Protein AF-A0AAW6UJ45-F1 (afdb_monomer_lite)

Structure (mmCIF, N/CA/C/O backbone):
data_AF-A0AAW6UJ45-F1
#
_entry.id   AF-A0AAW6UJ45-F1
#
loop_
_atom_site.group_PDB
_atom_site.id
_atom_site.type_symbol
_atom_site.label_atom_id
_atom_site.label_alt_id
_atom_site.label_comp_id
_atom_site.label_asym_id
_atom_site.label_entity_id
_atom_site.label_seq_id
_atom_site.pdbx_PDB_ins_code
_atom_site.Cartn_x
_atom_site.Cartn_y
_atom_site.Cartn_z
_atom_site.occupancy
_atom_site.B_iso_or_equiv
_atom_site.auth_seq_id
_atom_site.auth_comp_id
_atom_site.auth_asym_id
_atom_site.auth_atom_id
_atom_site.pdbx_PDB_model_num
ATOM 1 N N . MET A 1 1 ? 4.163 -11.361 31.434 1.00 26.44 1 MET A N 1
ATOM 2 C CA . MET A 1 1 ? 5.492 -11.909 31.073 1.00 26.44 1 MET A CA 1
ATOM 3 C C . MET A 1 1 ? 5.690 -11.711 29.578 1.00 26.44 1 MET A C 1
ATOM 5 O O . MET A 1 1 ? 5.074 -12.427 28.804 1.00 26.44 1 MET A O 1
ATOM 9 N N . SER A 1 2 ? 6.466 -10.699 29.181 1.00 32.19 2 SER A N 1
ATOM 10 C CA . SER A 1 2 ? 6.742 -10.382 27.772 1.00 32.19 2 SER A CA 1
ATOM 11 C C . SER A 1 2 ? 7.989 -11.143 27.314 1.00 32.19 2 SER A C 1
ATOM 13 O O . SER A 1 2 ? 9.055 -11.008 27.913 1.00 32.19 2 SER A O 1
ATOM 15 N N . LYS A 1 3 ? 7.842 -11.992 26.297 1.00 44.84 3 LYS A N 1
ATOM 16 C CA . LYS A 1 3 ? 8.938 -12.664 25.591 1.00 44.84 3 LYS A CA 1
ATOM 17 C C . LYS A 1 3 ? 8.747 -12.401 24.096 1.00 44.84 3 LYS A C 1
ATOM 19 O O . LYS A 1 3 ? 7.662 -12.670 23.595 1.00 44.84 3 LYS A O 1
ATOM 24 N N . PHE A 1 4 ? 9.839 -11.984 23.437 1.00 41.03 4 PHE A N 1
ATOM 25 C CA . PHE A 1 4 ? 10.014 -11.655 22.004 1.00 41.03 4 PHE A CA 1
ATOM 26 C C . PHE A 1 4 ? 9.473 -10.270 21.585 1.00 41.03 4 PHE A C 1
ATOM 28 O O . PHE A 1 4 ? 8.368 -9.920 21.958 1.00 41.03 4 PHE A O 1
ATOM 35 N N . ARG A 1 5 ? 10.178 -9.410 20.830 1.00 37.47 5 ARG A N 1
ATOM 36 C CA . ARG A 1 5 ? 11.249 -9.570 19.820 1.00 37.47 5 ARG A CA 1
ATOM 37 C C . ARG A 1 5 ? 12.143 -8.311 19.794 1.00 37.47 5 ARG A C 1
ATOM 39 O O . ARG A 1 5 ? 11.681 -7.226 20.119 1.00 37.47 5 ARG A O 1
ATOM 46 N N . GLY A 1 6 ? 13.420 -8.486 19.450 1.00 33.59 6 GLY A N 1
ATOM 47 C CA . GLY A 1 6 ? 14.470 -7.470 19.580 1.00 33.59 6 GLY A CA 1
ATOM 48 C C . GLY A 1 6 ? 14.334 -6.243 18.679 1.00 33.59 6 GLY A C 1
ATOM 49 O O . GLY A 1 6 ? 13.694 -6.329 17.641 1.00 33.59 6 GLY A O 1
ATOM 50 N N . ASN A 1 7 ? 14.979 -5.145 19.104 1.00 37.16 7 ASN A N 1
ATOM 51 C CA . ASN A 1 7 ? 15.336 -3.931 18.351 1.00 37.16 7 ASN A CA 1
ATOM 52 C C . ASN A 1 7 ? 14.477 -3.637 17.111 1.00 37.16 7 ASN A C 1
ATOM 54 O O . ASN A 1 7 ? 14.990 -3.438 16.009 1.00 37.16 7 ASN A O 1
ATOM 58 N N . ILE A 1 8 ? 13.162 -3.590 17.302 1.00 44.81 8 ILE A N 1
ATOM 59 C CA . ILE A 1 8 ? 12.249 -3.043 16.312 1.00 44.81 8 ILE A CA 1
ATOM 60 C C . ILE A 1 8 ? 12.507 -1.537 16.339 1.00 44.81 8 ILE A C 1
ATOM 62 O O . ILE A 1 8 ? 12.452 -0.914 17.400 1.00 44.81 8 ILE A O 1
ATOM 66 N N . THR A 1 9 ? 12.893 -0.958 15.202 1.00 50.97 9 THR A N 1
ATOM 67 C CA . THR A 1 9 ? 12.988 0.500 15.095 1.00 50.97 9 THR A CA 1
ATOM 68 C C . THR A 1 9 ? 11.615 1.066 15.472 1.00 50.97 9 THR A C 1
ATOM 70 O O . THR A 1 9 ? 10.628 0.600 14.894 1.00 50.97 9 THR A O 1
ATOM 73 N N . PRO A 1 10 ? 11.516 2.009 16.429 1.00 53.66 10 PRO A N 1
ATOM 74 C CA . PRO A 1 10 ? 10.230 2.566 16.839 1.00 53.66 10 PRO A CA 1
ATOM 75 C C . PRO A 1 10 ? 9.401 2.947 15.608 1.00 53.66 10 PRO A C 1
ATOM 77 O O . PRO A 1 10 ? 9.932 3.547 14.669 1.00 53.66 10 PRO A O 1
ATOM 80 N N . GLY A 1 11 ? 8.140 2.511 15.565 1.00 60.88 11 GLY A N 1
ATOM 81 C CA . GLY A 1 11 ? 7.232 2.788 14.450 1.00 60.88 11 GLY A CA 1
ATOM 82 C C . GLY A 1 11 ? 7.103 1.705 13.367 1.00 60.88 11 GLY A C 1
ATOM 83 O O . GLY A 1 11 ? 6.125 1.752 12.617 1.00 60.88 11 GLY A O 1
ATOM 84 N N . THR A 1 12 ? 7.988 0.700 13.260 1.00 70.62 12 THR A N 1
ATOM 85 C CA . THR A 1 12 ? 7.799 -0.371 12.247 1.00 70.62 12 THR A CA 1
ATOM 86 C C . THR A 1 12 ? 6.731 -1.393 12.651 1.00 70.62 12 THR A C 1
ATOM 88 O O . THR A 1 12 ? 6.059 -1.954 11.782 1.00 70.62 12 THR A O 1
ATOM 91 N N . GLU A 1 13 ? 6.470 -1.548 13.950 1.00 79.88 13 GLU A N 1
ATOM 92 C CA . GLU A 1 13 ? 5.406 -2.396 14.517 1.00 79.88 13 GLU A CA 1
ATOM 93 C C . GLU A 1 13 ? 3.992 -2.050 14.007 1.00 79.88 13 GLU A C 1
ATOM 95 O O . GLU A 1 13 ? 3.158 -2.938 13.819 1.00 79.88 13 GLU A O 1
ATOM 100 N N . TYR A 1 14 ? 3.743 -0.781 13.675 1.00 87.12 14 TYR A N 1
ATOM 101 C CA . TYR A 1 14 ? 2.485 -0.307 13.090 1.00 87.12 14 TYR A CA 1
ATOM 102 C C . TYR A 1 14 ? 2.290 -0.841 11.669 1.00 87.12 14 TYR A C 1
ATOM 104 O O . TYR A 1 14 ? 1.220 -1.326 11.308 1.00 87.12 14 TYR A O 1
ATOM 112 N N . SER A 1 15 ? 3.344 -0.793 10.851 1.00 82.44 15 SER A N 1
ATOM 113 C CA . SER A 1 15 ? 3.296 -1.339 9.492 1.00 82.44 15 SER A CA 1
ATOM 114 C C . SER A 1 15 ? 3.249 -2.867 9.470 1.00 82.44 15 SER A C 1
ATOM 116 O O . SER A 1 15 ? 2.586 -3.441 8.608 1.00 82.44 15 SER A O 1
ATOM 118 N N . GLU A 1 16 ? 3.919 -3.526 10.418 1.00 84.25 16 GLU A N 1
ATOM 119 C CA . GLU A 1 16 ? 3.959 -4.987 10.511 1.00 84.25 16 GLU A CA 1
ATOM 120 C C . GLU A 1 16 ? 2.676 -5.601 11.071 1.00 84.25 16 GLU A C 1
ATOM 122 O O . GLU A 1 16 ? 2.309 -6.708 10.681 1.00 84.25 16 GLU A O 1
ATOM 127 N N . SER A 1 17 ? 2.009 -4.934 12.014 1.00 86.38 17 SER A N 1
ATOM 128 C CA . SER A 1 17 ? 0.696 -5.369 12.508 1.00 86.38 17 SER A CA 1
ATOM 129 C C . SER A 1 17 ? -0.349 -5.257 11.402 1.00 86.38 17 SER A C 1
ATOM 131 O O . SER A 1 17 ? -1.060 -6.223 11.131 1.00 86.38 17 SER A O 1
ATOM 133 N N . LEU A 1 18 ? -0.370 -4.128 10.686 1.00 89.12 18 LEU A N 1
ATOM 134 C CA . LEU A 1 18 ? -1.266 -3.927 9.552 1.00 89.12 18 LEU A CA 1
ATOM 135 C C . LEU A 1 18 ? -1.004 -4.933 8.422 1.00 89.12 18 LEU A C 1
ATOM 137 O O . LEU A 1 18 ? -1.948 -5.518 7.900 1.00 89.12 18 LEU A O 1
ATOM 141 N N . SER A 1 19 ? 0.257 -5.175 8.051 1.00 87.00 19 SER A N 1
ATOM 142 C CA . SER A 1 19 ? 0.580 -6.140 6.991 1.00 87.00 19 SER A CA 1
ATOM 143 C C . SER A 1 19 ? 0.163 -7.567 7.352 1.00 87.00 19 SER A C 1
ATOM 145 O O . SER A 1 19 ? -0.409 -8.263 6.514 1.00 87.00 19 SER A O 1
ATOM 147 N N . ARG A 1 20 ? 0.390 -7.988 8.604 1.00 87.69 20 ARG A N 1
ATOM 148 C CA . ARG A 1 20 ? -0.040 -9.299 9.110 1.00 87.69 20 ARG A CA 1
ATOM 149 C C . ARG A 1 20 ? -1.556 -9.444 9.111 1.00 87.69 20 ARG A C 1
ATOM 151 O O . ARG A 1 20 ? -2.058 -10.473 8.671 1.00 87.69 20 ARG A O 1
ATOM 158 N N . PHE A 1 21 ? -2.270 -8.421 9.567 1.00 90.69 21 PHE A N 1
ATOM 159 C CA . PHE A 1 21 ? -3.729 -8.406 9.560 1.00 90.69 21 PHE A CA 1
ATOM 160 C C . PHE A 1 21 ? -4.291 -8.537 8.141 1.00 90.69 21 PHE A C 1
ATOM 162 O O . PHE A 1 21 ? -5.141 -9.384 7.892 1.00 90.69 21 PHE A O 1
ATOM 169 N N . LEU A 1 22 ? -3.766 -7.769 7.185 1.00 88.50 22 LEU A N 1
ATOM 170 C CA . LEU A 1 22 ? -4.207 -7.828 5.789 1.00 88.50 22 LEU A CA 1
ATOM 171 C C . LEU A 1 22 ? -3.969 -9.201 5.151 1.00 88.50 22 LEU A C 1
ATOM 173 O O . LEU A 1 22 ? -4.822 -9.689 4.416 1.00 88.50 22 LEU A O 1
ATOM 177 N N . ASP A 1 23 ? -2.835 -9.841 5.443 1.00 86.62 23 ASP A N 1
ATOM 178 C CA . ASP A 1 23 ? -2.554 -11.201 4.969 1.00 86.62 23 ASP A CA 1
ATOM 179 C C . ASP A 1 23 ? -3.549 -12.222 5.554 1.00 86.62 23 ASP A C 1
ATOM 181 O O . ASP A 1 23 ? -4.017 -13.117 4.849 1.00 86.62 23 ASP A O 1
ATOM 185 N N . GLN A 1 24 ? -3.940 -12.066 6.823 1.00 87.62 24 GLN A N 1
ATOM 186 C CA . GLN A 1 24 ? -4.959 -12.915 7.448 1.00 87.62 24 GLN A CA 1
ATOM 187 C C . GLN A 1 24 ? -6.365 -12.660 6.895 1.00 87.62 24 GLN A C 1
ATOM 189 O O . GLN A 1 24 ? -7.083 -13.619 6.608 1.00 87.62 24 GLN A O 1
ATOM 194 N N . GLU A 1 25 ? -6.754 -11.401 6.694 1.00 87.50 25 GLU A N 1
ATOM 195 C CA . GLU A 1 25 ? -8.046 -11.041 6.099 1.00 87.50 25 GLU A CA 1
ATOM 196 C C . GLU A 1 25 ? -8.162 -11.554 4.658 1.00 87.50 25 GLU A C 1
ATOM 198 O O . GLU A 1 25 ? -9.221 -12.030 4.251 1.00 87.50 25 GLU A O 1
ATOM 203 N N . ALA A 1 26 ? -7.070 -11.514 3.886 1.00 84.88 26 ALA A N 1
ATOM 204 C CA . ALA A 1 26 ? -7.049 -12.062 2.533 1.00 84.88 26 ALA A CA 1
ATOM 205 C C . ALA A 1 26 ? -7.191 -13.592 2.544 1.00 84.88 26 ALA A C 1
ATOM 207 O O . ALA A 1 26 ? -7.968 -14.148 1.771 1.00 84.88 26 ALA A O 1
ATOM 208 N N . LYS A 1 27 ? -6.483 -14.284 3.448 1.00 85.19 27 LYS A N 1
ATOM 209 C CA . LYS A 1 27 ? -6.556 -15.751 3.591 1.00 85.19 27 LYS A CA 1
ATOM 210 C C . LYS A 1 27 ? -7.917 -16.246 4.074 1.00 85.19 27 LYS A C 1
ATOM 212 O O . LYS A 1 27 ? -8.338 -17.329 3.683 1.00 85.19 27 LYS A O 1
ATOM 217 N N . SER A 1 28 ? -8.584 -15.471 4.923 1.00 85.75 28 SER A N 1
ATOM 218 C CA . SER A 1 28 ? -9.927 -15.775 5.433 1.00 85.75 28 SER A CA 1
ATOM 219 C C . SER A 1 28 ? -11.049 -15.366 4.474 1.00 85.75 28 SER A C 1
ATOM 221 O O . SER A 1 28 ? -12.199 -15.729 4.702 1.00 85.75 28 SER A O 1
ATOM 223 N N . GLY A 1 29 ? -10.730 -14.658 3.384 1.00 82.12 29 GLY A N 1
ATOM 224 C CA . GLY A 1 29 ? -11.705 -14.213 2.387 1.00 82.12 29 GLY A CA 1
ATOM 225 C C . GLY A 1 29 ? -12.533 -13.000 2.817 1.00 82.12 29 GLY A C 1
ATOM 226 O O . GLY A 1 29 ? -13.520 -12.678 2.159 1.00 82.12 29 GLY A O 1
ATOM 227 N N . HIS A 1 30 ? -12.148 -12.312 3.896 1.00 82.69 30 HIS A N 1
ATOM 228 C CA . HIS A 1 30 ? -12.820 -11.092 4.355 1.00 82.69 30 HIS A CA 1
ATOM 229 C C . HIS A 1 30 ? -12.524 -9.879 3.462 1.00 82.69 30 HIS A C 1
ATOM 231 O O . HIS A 1 30 ? -13.326 -8.947 3.405 1.00 82.69 30 HIS A O 1
ATOM 237 N N . ILE A 1 31 ? -11.398 -9.899 2.741 1.00 83.38 31 ILE A N 1
ATOM 238 C CA . ILE A 1 31 ? -11.052 -8.897 1.727 1.00 83.38 31 ILE A CA 1
ATOM 239 C C . ILE A 1 31 ? -10.788 -9.568 0.379 1.00 83.38 31 ILE A C 1
ATOM 241 O O . ILE A 1 31 ? -10.198 -10.646 0.312 1.00 83.38 31 ILE A O 1
ATOM 245 N N . SER A 1 32 ? -11.189 -8.908 -0.710 1.00 76.12 32 SER A N 1
ATOM 246 C CA . SER A 1 32 ? -10.833 -9.357 -2.059 1.00 76.12 32 SER A CA 1
ATOM 247 C C . SER A 1 32 ? -9.392 -8.947 -2.388 1.00 76.12 32 SER A C 1
ATOM 249 O O . SER A 1 32 ? -9.083 -7.750 -2.388 1.00 76.12 32 SER A O 1
ATOM 251 N N . PRO A 1 33 ? -8.499 -9.897 -2.721 1.00 70.31 33 PRO A N 1
ATOM 252 C CA . PRO A 1 33 ? -7.124 -9.581 -3.081 1.00 70.31 33 PRO A CA 1
ATOM 253 C C . PRO A 1 33 ? -6.984 -9.133 -4.544 1.00 70.31 33 PRO A C 1
ATOM 255 O O . PRO A 1 33 ? -5.884 -8.776 -4.965 1.00 70.31 33 PRO A O 1
ATOM 258 N N . GLU A 1 34 ? -8.055 -9.137 -5.347 1.00 73.94 34 GLU A N 1
ATOM 259 C CA . GLU A 1 34 ? -7.991 -8.855 -6.789 1.00 73.94 34 GLU A CA 1
ATOM 260 C C . GLU A 1 34 ? -7.386 -7.479 -7.094 1.00 73.94 34 GLU A C 1
ATOM 262 O O . GLU A 1 34 ? -6.502 -7.358 -7.949 1.00 73.94 34 GLU A O 1
ATOM 267 N N . GLY A 1 35 ? -7.793 -6.445 -6.351 1.00 69.38 35 GLY A N 1
ATOM 268 C CA . GLY A 1 35 ? -7.235 -5.099 -6.480 1.00 69.38 35 GLY A CA 1
ATOM 269 C C . GLY A 1 35 ? -5.741 -5.055 -6.140 1.00 69.38 35 GLY A C 1
ATOM 270 O O . GLY A 1 35 ? -4.934 -4.520 -6.908 1.00 69.38 35 GLY A O 1
ATOM 271 N N . MET A 1 36 ? -5.350 -5.696 -5.034 1.00 70.19 36 MET A N 1
ATOM 272 C CA . MET A 1 36 ? -3.956 -5.792 -4.580 1.00 70.19 36 MET A CA 1
ATOM 273 C C . MET A 1 36 ? -3.073 -6.535 -5.592 1.00 70.19 36 MET A C 1
ATOM 275 O O . MET A 1 36 ? -1.968 -6.083 -5.923 1.00 70.19 36 MET A O 1
ATOM 279 N N . HIS A 1 37 ? -3.567 -7.655 -6.124 1.00 73.31 37 HIS A N 1
ATOM 280 C CA . HIS A 1 37 ? -2.889 -8.434 -7.153 1.00 73.31 37 HIS A CA 1
ATOM 281 C C . HIS A 1 37 ? -2.757 -7.650 -8.449 1.00 73.31 37 HIS A C 1
ATOM 283 O O . HIS A 1 37 ? -1.684 -7.657 -9.045 1.00 73.31 37 HIS A O 1
ATOM 289 N N . ARG A 1 38 ? -3.788 -6.908 -8.861 1.00 74.94 38 ARG A N 1
ATOM 290 C CA . ARG A 1 38 ? -3.745 -6.091 -10.077 1.00 74.94 38 ARG A CA 1
ATOM 291 C C . ARG A 1 38 ? -2.698 -4.982 -9.987 1.00 74.94 38 ARG A C 1
ATOM 293 O O . ARG A 1 38 ? -1.963 -4.768 -10.951 1.00 74.94 38 ARG A O 1
ATOM 300 N N . VAL A 1 39 ? -2.596 -4.296 -8.847 1.00 72.38 39 VAL A N 1
ATOM 301 C CA . VAL A 1 39 ? -1.559 -3.272 -8.610 1.00 72.38 39 VAL A CA 1
ATOM 302 C C . VAL A 1 39 ? -0.164 -3.900 -8.642 1.00 72.38 39 VAL A C 1
ATOM 304 O O . VAL A 1 39 ? 0.728 -3.405 -9.336 1.00 72.38 39 VAL A O 1
ATOM 307 N N . THR A 1 40 ? 0.009 -5.031 -7.958 1.00 75.25 40 THR A N 1
ATOM 308 C CA . THR A 1 40 ? 1.288 -5.753 -7.902 1.00 75.25 40 THR A CA 1
ATOM 309 C C . THR A 1 40 ? 1.698 -6.283 -9.279 1.00 75.25 40 THR A C 1
ATOM 311 O O . THR A 1 40 ? 2.840 -6.110 -9.693 1.00 75.25 40 THR A O 1
ATOM 314 N N . MET A 1 41 ? 0.759 -6.848 -10.039 1.00 80.38 41 MET A N 1
ATOM 315 C CA . MET A 1 41 ? 0.985 -7.360 -11.389 1.00 80.38 41 MET A CA 1
ATOM 316 C C . MET A 1 41 ? 1.368 -6.241 -12.359 1.00 80.38 41 MET A C 1
ATOM 318 O O . MET A 1 41 ? 2.343 -6.394 -13.090 1.00 80.38 41 MET A O 1
ATOM 322 N N . LYS A 1 42 ? 0.666 -5.097 -12.343 1.00 79.81 42 LYS A N 1
ATOM 323 C CA . LYS A 1 42 ? 1.013 -3.932 -13.181 1.00 79.81 42 LYS A CA 1
ATOM 324 C C . LYS A 1 42 ? 2.430 -3.439 -12.900 1.00 79.81 42 LYS A C 1
ATOM 326 O O . LYS A 1 42 ? 3.188 -3.183 -13.834 1.00 79.81 42 LYS A O 1
ATOM 331 N N . ARG A 1 43 ? 2.797 -3.336 -11.619 1.00 79.69 43 ARG A N 1
ATOM 332 C CA . ARG A 1 43 ? 4.144 -2.936 -11.203 1.00 79.69 43 ARG A CA 1
ATOM 333 C C . ARG A 1 43 ? 5.195 -3.948 -11.652 1.00 79.69 43 ARG A C 1
ATOM 335 O O . ARG A 1 43 ? 6.207 -3.541 -12.212 1.00 79.69 43 ARG A O 1
ATOM 342 N N . ASN A 1 44 ? 4.952 -5.239 -11.436 1.00 84.00 44 ASN A N 1
ATOM 343 C CA . ASN A 1 44 ? 5.880 -6.297 -11.834 1.00 84.00 44 ASN A CA 1
ATOM 344 C C . ASN A 1 44 ? 6.072 -6.316 -13.350 1.00 84.00 44 ASN A C 1
ATOM 346 O O . ASN A 1 44 ? 7.205 -6.346 -13.808 1.00 84.00 44 ASN A O 1
ATOM 350 N N . LEU A 1 45 ? 4.991 -6.194 -14.123 1.00 85.12 45 LEU A N 1
ATOM 351 C CA . LEU A 1 45 ? 5.058 -6.128 -15.580 1.00 85.12 45 LEU A CA 1
ATOM 352 C C . LEU A 1 45 ? 5.893 -4.931 -16.054 1.00 85.12 45 LEU A C 1
ATOM 354 O O . LEU A 1 45 ? 6.780 -5.099 -16.886 1.00 85.12 45 LEU A O 1
ATOM 358 N N . ALA A 1 46 ? 5.656 -3.739 -15.496 1.00 82.81 46 ALA A N 1
ATOM 359 C CA . ALA A 1 46 ? 6.430 -2.544 -15.830 1.00 82.81 46 ALA A CA 1
ATOM 360 C C . ALA A 1 46 ? 7.910 -2.671 -15.411 1.00 82.81 46 ALA A C 1
ATOM 362 O O . ALA A 1 46 ? 8.799 -2.252 -16.150 1.00 82.81 46 ALA A O 1
ATOM 363 N N . GLY A 1 47 ? 8.182 -3.300 -14.262 1.00 84.56 47 GLY A N 1
ATOM 364 C CA . GLY A 1 47 ? 9.530 -3.609 -13.776 1.00 84.56 47 GLY A CA 1
ATOM 365 C C . GLY A 1 47 ? 10.288 -4.568 -14.686 1.00 84.56 47 GLY A C 1
ATOM 366 O O . GLY A 1 47 ? 11.405 -4.275 -15.109 1.00 84.56 47 GLY A O 1
ATOM 367 N N . THR A 1 48 ? 9.667 -5.691 -15.037 1.00 87.12 48 THR A N 1
ATOM 368 C CA . THR A 1 48 ? 10.249 -6.688 -15.938 1.00 87.12 48 THR A CA 1
ATOM 369 C C . THR A 1 48 ? 10.458 -6.115 -17.339 1.00 87.12 48 THR A C 1
ATOM 371 O O . THR A 1 48 ? 11.519 -6.324 -17.924 1.00 87.12 48 THR A O 1
ATOM 374 N N . ALA A 1 49 ? 9.504 -5.335 -17.857 1.00 86.81 49 ALA A N 1
ATOM 375 C CA . ALA A 1 49 ? 9.645 -4.663 -19.146 1.00 86.81 49 ALA A CA 1
ATOM 376 C C . ALA A 1 49 ? 10.828 -3.684 -19.152 1.00 86.81 49 ALA A C 1
ATOM 378 O O . ALA A 1 49 ? 11.634 -3.728 -20.082 1.00 86.81 49 ALA A O 1
ATOM 379 N N . ALA A 1 50 ? 10.983 -2.868 -18.100 1.00 87.81 50 ALA A N 1
ATOM 380 C CA . ALA A 1 50 ? 12.114 -1.950 -17.951 1.00 87.81 50 ALA A CA 1
ATOM 381 C C . ALA A 1 50 ? 13.460 -2.692 -17.909 1.00 87.81 50 ALA A C 1
ATOM 383 O O . ALA A 1 50 ? 14.420 -2.258 -18.541 1.00 87.81 50 ALA A O 1
ATOM 384 N N . LEU A 1 51 ? 13.531 -3.829 -17.206 1.00 89.38 51 LEU A N 1
ATOM 385 C CA . LEU A 1 51 ? 14.743 -4.652 -17.137 1.00 89.38 51 LEU A CA 1
ATOM 386 C C . LEU A 1 51 ? 15.117 -5.236 -18.501 1.00 89.38 51 LEU A C 1
ATOM 388 O O . LEU A 1 51 ? 16.254 -5.079 -18.939 1.00 89.38 51 LEU A O 1
ATOM 392 N N . ILE A 1 52 ? 14.164 -5.872 -19.191 1.00 89.94 52 ILE A N 1
ATOM 393 C CA . ILE A 1 52 ? 14.408 -6.495 -20.500 1.00 89.94 52 ILE A CA 1
ATOM 394 C C . ILE A 1 52 ? 14.827 -5.435 -21.523 1.00 89.94 52 ILE A C 1
ATOM 396 O O . ILE A 1 52 ? 15.839 -5.592 -22.203 1.00 89.94 52 ILE A O 1
ATOM 400 N N . THR A 1 53 ? 14.089 -4.326 -21.610 1.00 89.31 53 THR A N 1
ATOM 401 C CA . THR A 1 53 ? 14.425 -3.239 -22.545 1.00 89.31 53 THR A CA 1
ATOM 402 C C . THR A 1 53 ? 15.734 -2.544 -22.182 1.00 89.31 53 THR A C 1
ATOM 404 O O . THR A 1 53 ? 16.488 -2.185 -23.081 1.00 89.31 53 THR A O 1
ATOM 407 N N . GLY A 1 54 ? 16.072 -2.442 -20.894 1.00 89.81 54 GLY A N 1
ATOM 408 C CA . GLY A 1 54 ? 17.376 -1.966 -20.436 1.00 89.81 54 GLY A CA 1
ATOM 409 C C . GLY A 1 54 ? 18.528 -2.860 -20.902 1.00 89.81 54 GLY A C 1
ATOM 410 O O . GLY A 1 54 ? 19.536 -2.351 -21.387 1.00 89.81 54 GLY A O 1
ATOM 411 N N . MET A 1 55 ? 18.371 -4.186 -20.842 1.00 92.19 55 MET A N 1
ATOM 412 C CA . MET A 1 55 ? 19.379 -5.120 -21.365 1.00 92.19 55 MET A CA 1
ATOM 413 C C . MET A 1 55 ? 19.561 -4.975 -22.882 1.00 92.19 55 MET A C 1
ATOM 415 O O . MET A 1 55 ? 20.693 -4.930 -23.364 1.00 92.19 55 MET A O 1
ATOM 419 N N . VAL A 1 56 ? 18.461 -4.834 -23.631 1.00 91.31 56 VAL A N 1
ATOM 420 C CA . VAL A 1 56 ? 18.503 -4.583 -25.083 1.00 91.31 56 VAL A CA 1
ATOM 421 C C . VAL A 1 56 ? 19.194 -3.253 -25.389 1.00 91.31 56 VAL A C 1
ATOM 423 O O . VAL A 1 56 ? 20.024 -3.191 -26.292 1.00 91.31 56 VAL A O 1
ATOM 426 N N . MET A 1 57 ? 18.914 -2.206 -24.608 1.00 92.62 57 MET A N 1
ATOM 427 C CA . MET A 1 57 ? 19.556 -0.897 -24.741 1.00 92.62 57 MET A CA 1
ATOM 428 C C . MET A 1 57 ? 21.075 -0.998 -24.548 1.00 92.62 57 MET A C 1
ATOM 430 O O . MET A 1 57 ? 21.830 -0.498 -25.377 1.00 92.62 57 MET A O 1
ATOM 434 N N . VAL A 1 58 ? 21.537 -1.688 -23.499 1.00 91.12 58 VAL A N 1
ATOM 435 C CA . VAL A 1 58 ? 22.974 -1.888 -23.237 1.00 91.12 58 VAL A CA 1
ATOM 436 C C . VAL A 1 58 ? 23.637 -2.685 -24.364 1.00 91.12 58 VAL A C 1
ATOM 438 O O . VAL A 1 58 ? 24.706 -2.302 -24.836 1.00 91.12 58 VAL A O 1
ATOM 441 N N . SER A 1 59 ? 22.994 -3.753 -24.846 1.00 90.31 59 SER A N 1
ATOM 442 C CA . SER A 1 59 ? 23.508 -4.571 -25.954 1.00 90.31 59 SER A CA 1
ATOM 443 C C . SER A 1 59 ? 23.592 -3.793 -27.276 1.00 90.31 59 SER A C 1
ATOM 445 O O . SER A 1 59 ? 24.607 -3.863 -27.976 1.00 90.31 59 SER A O 1
ATOM 447 N N . ALA A 1 60 ? 22.569 -2.995 -27.596 1.00 89.69 60 ALA A N 1
ATOM 448 C CA . ALA A 1 60 ? 22.557 -2.131 -28.774 1.00 89.69 60 ALA A CA 1
ATOM 449 C C . ALA A 1 60 ? 23.618 -1.024 -28.679 1.00 89.69 60 ALA A C 1
ATOM 451 O O . ALA A 1 60 ? 24.309 -0.750 -29.659 1.00 89.69 60 ALA A O 1
ATOM 452 N N . GLY A 1 61 ? 23.804 -0.439 -27.491 1.00 88.31 61 GLY A N 1
ATOM 453 C CA . GLY A 1 61 ? 24.852 0.548 -27.227 1.00 88.31 61 GLY A CA 1
ATOM 454 C C . GLY A 1 61 ? 26.251 -0.038 -27.399 1.00 88.31 61 GLY A C 1
ATOM 455 O O . GLY A 1 61 ? 27.082 0.548 -28.088 1.00 88.31 61 GLY A O 1
ATOM 456 N N . ALA A 1 62 ? 26.494 -1.234 -26.855 1.00 90.75 62 ALA A N 1
ATOM 457 C CA . ALA A 1 62 ? 27.749 -1.955 -27.052 1.00 90.75 62 ALA A CA 1
ATOM 458 C C . ALA A 1 62 ? 28.010 -2.250 -28.537 1.00 90.75 62 ALA A C 1
ATOM 460 O O . ALA A 1 62 ? 29.111 -2.007 -29.022 1.00 90.75 62 ALA A O 1
ATOM 461 N N . SER A 1 63 ? 26.991 -2.705 -29.271 1.00 88.94 63 SER A N 1
ATOM 462 C CA . SER A 1 63 ? 27.094 -2.998 -30.708 1.00 88.94 63 SER A CA 1
ATOM 463 C C . SER A 1 63 ? 27.368 -1.744 -31.545 1.00 88.94 63 SER A C 1
ATOM 465 O O . SER A 1 63 ? 28.152 -1.787 -32.489 1.00 88.94 63 SER A O 1
ATOM 467 N N . PHE A 1 64 ? 26.763 -0.607 -31.187 1.00 89.62 64 PHE A N 1
ATOM 468 C CA . PHE A 1 64 ? 27.035 0.674 -31.837 1.00 89.62 64 PHE A CA 1
ATOM 469 C C . PHE A 1 64 ? 28.472 1.152 -31.584 1.00 89.62 64 PHE A C 1
ATOM 471 O O . PHE A 1 64 ? 29.129 1.606 -32.515 1.00 89.62 64 PHE A O 1
ATOM 478 N N . MET A 1 65 ? 28.982 1.015 -30.354 1.00 90.56 65 MET A N 1
ATOM 479 C CA . MET A 1 65 ? 30.359 1.405 -30.019 1.00 90.56 65 MET A CA 1
ATOM 480 C C . MET A 1 65 ? 31.417 0.545 -30.725 1.00 90.56 65 MET A C 1
ATOM 482 O O . MET A 1 65 ? 32.501 1.045 -31.009 1.00 90.56 65 MET A O 1
ATOM 486 N N . THR A 1 66 ? 31.129 -0.734 -30.993 1.00 88.69 66 THR A N 1
ATOM 487 C CA . THR A 1 66 ? 32.102 -1.669 -31.584 1.00 88.69 66 THR A CA 1
ATOM 488 C C . THR A 1 66 ? 32.063 -1.713 -33.107 1.00 88.69 66 THR A C 1
ATOM 490 O O . THR A 1 66 ? 33.117 -1.734 -33.735 1.00 88.69 66 THR A O 1
ATOM 493 N N . ALA A 1 67 ? 30.872 -1.740 -33.708 1.00 84.75 67 ALA A N 1
ATOM 494 C CA . ALA A 1 67 ? 30.699 -1.943 -35.148 1.00 84.75 67 ALA A CA 1
ATOM 495 C C . ALA A 1 67 ? 30.142 -0.710 -35.880 1.00 84.75 67 ALA A C 1
ATOM 497 O O . ALA A 1 67 ? 30.163 -0.665 -37.111 1.00 84.75 67 ALA A O 1
ATOM 498 N N . GLY A 1 68 ? 29.647 0.293 -35.148 1.00 81.06 68 GLY A N 1
ATOM 499 C CA . GLY A 1 68 ? 28.920 1.418 -35.729 1.00 81.06 68 GLY A CA 1
ATOM 500 C C . GLY A 1 68 ? 27.631 0.986 -36.438 1.00 81.06 68 GLY A C 1
ATOM 501 O O . GLY A 1 68 ? 27.114 -0.115 -36.251 1.00 81.06 68 GLY A O 1
ATOM 502 N N . GLY A 1 69 ? 27.094 1.874 -37.271 1.00 88.62 69 GLY A N 1
ATOM 503 C CA . GLY A 1 69 ? 25.950 1.578 -38.133 1.00 88.62 69 GLY A CA 1
ATOM 504 C C . GLY A 1 69 ? 24.610 2.119 -37.635 1.00 88.62 69 GLY A C 1
ATOM 505 O O . GLY A 1 69 ? 24.388 2.396 -36.456 1.00 88.62 69 GLY A O 1
ATOM 506 N N . THR A 1 70 ? 23.692 2.279 -38.583 1.00 86.62 70 THR A N 1
ATOM 507 C CA . THR A 1 70 ? 22.374 2.889 -38.366 1.00 86.62 70 THR A CA 1
ATOM 508 C C . THR A 1 70 ? 21.410 1.964 -37.626 1.00 86.62 70 THR A C 1
ATOM 510 O O . THR A 1 70 ? 20.634 2.432 -36.799 1.00 86.62 70 THR A O 1
ATOM 513 N N . MET A 1 71 ? 21.478 0.650 -37.857 1.00 87.50 71 MET A N 1
ATOM 514 C CA . MET A 1 71 ? 20.588 -0.322 -37.205 1.00 87.50 71 MET A CA 1
ATOM 515 C C . MET A 1 71 ? 20.821 -0.445 -35.685 1.00 87.50 71 MET A C 1
ATOM 517 O O . MET A 1 71 ? 19.838 -0.378 -34.939 1.00 87.50 71 MET A O 1
ATOM 521 N N . PRO A 1 72 ? 22.068 -0.551 -35.175 1.00 85.38 72 PRO A N 1
ATOM 522 C CA . PRO A 1 72 ? 22.321 -0.513 -33.732 1.00 85.38 72 PRO A CA 1
ATOM 523 C C . PRO A 1 72 ? 21.873 0.800 -33.082 1.00 85.38 72 PRO A C 1
ATOM 525 O O . PRO A 1 72 ? 21.297 0.778 -31.997 1.00 85.38 72 PRO A O 1
ATOM 528 N N . LEU A 1 73 ? 22.055 1.934 -33.772 1.00 86.81 73 LEU A N 1
ATOM 529 C CA . LEU A 1 73 ? 21.615 3.247 -33.296 1.00 86.81 73 LEU A CA 1
ATOM 530 C C . LEU A 1 73 ? 20.084 3.331 -33.173 1.00 86.81 73 LEU A C 1
ATOM 532 O O 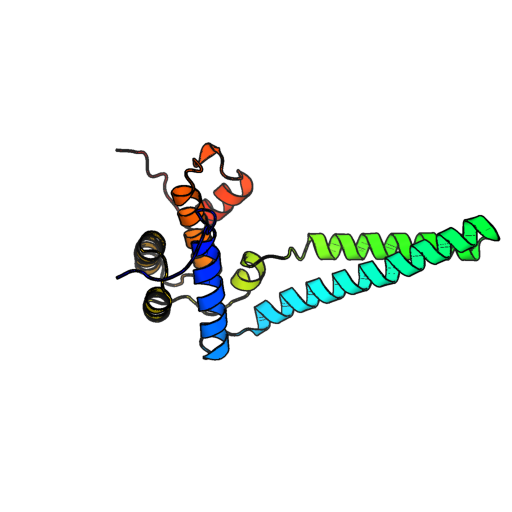. LEU A 1 73 ? 19.572 3.746 -32.136 1.00 86.81 73 LEU A O 1
ATOM 536 N N . LEU A 1 74 ? 19.342 2.901 -34.197 1.00 89.69 74 LEU A N 1
ATOM 537 C CA . LEU A 1 74 ? 17.874 2.882 -34.159 1.00 89.69 74 LEU A CA 1
ATOM 538 C C . LEU A 1 74 ? 17.347 1.953 -33.057 1.00 89.69 74 LEU A C 1
ATOM 540 O O . LEU A 1 74 ? 16.398 2.299 -32.351 1.00 89.69 74 LEU A O 1
ATOM 544 N N . THR A 1 75 ? 17.999 0.805 -32.866 1.00 90.19 75 THR A N 1
ATOM 545 C CA . THR A 1 75 ? 17.652 -0.159 -31.811 1.00 90.19 75 THR A CA 1
ATOM 546 C C . THR A 1 75 ? 17.903 0.429 -30.421 1.00 90.19 75 THR A C 1
ATOM 548 O O . THR A 1 75 ? 17.067 0.280 -29.531 1.00 90.19 75 THR A O 1
ATOM 551 N N . LEU A 1 76 ? 19.010 1.158 -30.243 1.00 88.69 76 LEU A N 1
ATOM 552 C CA . LEU A 1 76 ? 19.336 1.864 -29.005 1.00 88.69 76 LEU A CA 1
ATOM 553 C C . LEU A 1 76 ? 18.284 2.931 -28.666 1.00 88.69 76 LEU A C 1
ATOM 555 O O . LEU A 1 76 ? 17.797 2.963 -27.537 1.00 88.69 76 LEU A O 1
ATOM 559 N N . ILE A 1 77 ? 17.894 3.766 -29.636 1.00 89.94 77 ILE A N 1
ATOM 560 C CA . ILE A 1 77 ? 16.869 4.809 -29.448 1.00 89.94 77 ILE A CA 1
ATOM 561 C C . ILE A 1 77 ? 15.510 4.185 -29.102 1.00 89.94 77 ILE A C 1
ATOM 563 O O . ILE A 1 77 ? 14.829 4.641 -28.177 1.00 89.94 77 ILE A O 1
ATOM 567 N N . GLY A 1 78 ? 15.121 3.123 -29.814 1.00 90.12 78 GLY A N 1
ATOM 568 C CA . GLY A 1 78 ? 13.882 2.392 -29.549 1.00 90.12 78 GLY A CA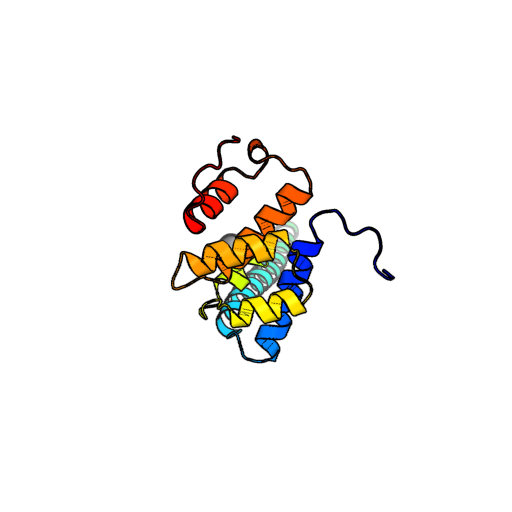 1
ATOM 569 C C . GLY A 1 78 ? 13.855 1.788 -28.143 1.00 90.12 78 GLY A C 1
ATOM 570 O O . GLY A 1 78 ? 12.891 1.984 -27.399 1.00 90.12 78 GLY A O 1
ATOM 571 N N . ALA A 1 79 ? 14.939 1.123 -27.740 1.00 89.38 79 ALA A N 1
ATOM 572 C CA . ALA A 1 79 ? 15.062 0.527 -26.413 1.00 89.38 79 ALA A CA 1
ATOM 573 C C . ALA A 1 79 ? 15.070 1.589 -25.300 1.00 89.38 79 ALA A C 1
ATOM 575 O O . ALA A 1 79 ? 14.354 1.437 -24.313 1.00 89.38 79 ALA A O 1
ATOM 576 N N . ALA A 1 80 ? 15.793 2.699 -25.479 1.00 88.69 80 ALA A N 1
ATOM 577 C CA . ALA A 1 80 ? 15.815 3.806 -24.522 1.00 88.69 80 ALA A CA 1
ATOM 578 C C . ALA A 1 80 ? 14.425 4.435 -24.329 1.00 88.69 80 ALA A C 1
ATOM 580 O O . ALA A 1 80 ? 14.002 4.708 -23.203 1.00 88.69 80 ALA A O 1
ATOM 581 N N . SER A 1 81 ? 13.673 4.596 -25.420 1.00 90.00 81 SER A N 1
ATOM 582 C CA . SER A 1 81 ? 12.294 5.090 -25.372 1.00 90.00 81 SER A CA 1
ATOM 583 C C . SER A 1 81 ? 11.383 4.129 -24.597 1.00 90.00 81 SER A C 1
ATOM 585 O O . SER A 1 81 ? 10.599 4.557 -23.749 1.00 90.00 81 SER A O 1
ATOM 587 N N . ALA A 1 82 ? 11.519 2.820 -24.824 1.00 89.31 82 ALA A N 1
ATOM 588 C CA . ALA A 1 82 ? 10.742 1.805 -24.117 1.00 89.31 82 ALA A CA 1
ATOM 589 C C . ALA A 1 82 ? 11.081 1.731 -22.614 1.00 89.31 82 ALA A C 1
ATOM 591 O O . ALA A 1 82 ? 10.178 1.579 -21.783 1.00 89.31 82 ALA A O 1
ATOM 592 N N . VAL A 1 83 ? 12.353 1.920 -22.246 1.00 90.31 83 VAL A N 1
ATOM 593 C CA . VAL A 1 83 ? 12.784 2.050 -20.845 1.00 90.31 83 VAL A CA 1
ATOM 594 C C . VAL A 1 83 ? 12.120 3.265 -20.195 1.00 90.31 83 VAL A C 1
ATOM 596 O O . VAL A 1 83 ? 11.527 3.134 -19.126 1.00 90.31 83 VAL A O 1
ATOM 599 N N . MET A 1 84 ? 12.139 4.428 -20.852 1.00 89.38 84 MET A N 1
ATOM 600 C CA . MET A 1 84 ? 11.515 5.660 -20.344 1.00 89.38 84 MET A CA 1
ATOM 601 C C . MET A 1 84 ? 10.007 5.499 -20.105 1.00 89.38 84 MET A C 1
ATOM 603 O O . MET A 1 84 ? 9.490 5.921 -19.066 1.00 89.38 84 MET A O 1
ATOM 607 N N . VAL A 1 85 ? 9.293 4.842 -21.024 1.00 88.25 85 VAL A N 1
ATOM 608 C CA . VAL A 1 85 ? 7.862 4.529 -20.860 1.00 88.25 85 VAL A CA 1
ATOM 609 C C . VAL A 1 85 ? 7.636 3.583 -19.678 1.00 88.25 85 VAL A C 1
ATOM 611 O O . VAL A 1 85 ? 6.748 3.824 -18.858 1.00 88.25 85 VAL A O 1
ATOM 614 N N . SER A 1 86 ? 8.461 2.544 -19.544 1.00 83.69 86 SER A N 1
ATOM 615 C CA . SER A 1 86 ? 8.348 1.558 -18.461 1.00 83.69 86 SER A CA 1
ATOM 616 C C . SER A 1 86 ? 8.644 2.173 -17.088 1.00 83.69 86 SER A C 1
ATOM 618 O O . SER A 1 86 ? 7.910 1.935 -16.128 1.00 83.69 86 SER A O 1
ATOM 620 N N . LEU A 1 87 ? 9.654 3.043 -16.996 1.00 82.81 87 LEU A N 1
ATOM 621 C CA . LEU A 1 87 ? 9.961 3.818 -15.789 1.00 82.81 87 LEU A CA 1
ATOM 622 C C . LEU A 1 87 ? 8.842 4.808 -15.447 1.00 82.81 87 LEU A C 1
ATOM 624 O O . LEU A 1 87 ? 8.472 4.939 -14.282 1.00 82.81 87 LEU A O 1
ATOM 628 N N . SER A 1 88 ? 8.240 5.448 -16.451 1.00 83.06 88 SER A N 1
ATOM 629 C CA . SER A 1 88 ? 7.077 6.322 -16.251 1.00 83.06 88 SER A CA 1
ATOM 630 C C . SER A 1 88 ? 5.863 5.544 -15.734 1.00 83.06 88 SER A C 1
ATOM 632 O O . SER A 1 88 ? 5.132 6.024 -14.868 1.00 83.06 88 SER A O 1
ATOM 634 N N . ALA A 1 89 ? 5.646 4.323 -16.229 1.00 79.62 89 ALA A N 1
ATOM 635 C CA . ALA A 1 89 ? 4.603 3.431 -15.730 1.00 79.62 89 ALA A CA 1
ATOM 636 C C . ALA A 1 89 ? 4.877 2.983 -14.283 1.00 79.62 89 ALA A C 1
ATOM 638 O O . ALA A 1 89 ? 3.961 3.000 -13.462 1.00 79.62 89 ALA A O 1
ATOM 639 N N . LEU A 1 90 ? 6.130 2.664 -13.940 1.00 77.44 90 LEU A N 1
ATOM 640 C CA . LEU A 1 90 ? 6.554 2.349 -12.569 1.00 77.44 90 LEU A CA 1
ATOM 641 C C . LEU A 1 90 ? 6.368 3.527 -11.611 1.00 77.44 90 LEU A C 1
ATOM 643 O O . LEU A 1 90 ? 5.900 3.329 -10.491 1.00 77.44 90 LEU A O 1
ATOM 647 N N . ALA A 1 91 ? 6.688 4.746 -12.049 1.00 72.56 91 ALA A N 1
ATOM 648 C CA . ALA A 1 91 ? 6.474 5.958 -11.264 1.00 72.56 91 ALA A CA 1
ATOM 649 C C . ALA A 1 91 ? 4.981 6.200 -10.978 1.00 72.56 91 ALA A C 1
ATOM 651 O O . ALA A 1 91 ? 4.628 6.702 -9.915 1.00 72.56 91 ALA A O 1
ATOM 652 N N . ARG A 1 92 ? 4.096 5.794 -11.900 1.00 69.62 92 ARG A N 1
ATOM 653 C CA . ARG A 1 92 ? 2.632 5.860 -11.741 1.00 69.62 92 ARG A CA 1
ATOM 654 C C . ARG A 1 92 ? 2.019 4.650 -11.032 1.00 69.62 92 ARG A C 1
ATOM 656 O O . ARG A 1 92 ? 0.843 4.695 -10.688 1.00 69.62 92 ARG A O 1
ATOM 663 N N . CYS A 1 93 ? 2.786 3.585 -10.809 1.00 61.00 93 CYS A N 1
ATOM 664 C CA . CYS A 1 93 ? 2.396 2.401 -10.040 1.00 61.00 93 CYS A CA 1
ATOM 665 C C . CYS A 1 93 ? 3.348 2.244 -8.845 1.00 61.00 93 CYS A C 1
ATOM 667 O O . CYS A 1 93 ? 4.183 1.321 -8.825 1.00 61.00 93 CYS A O 1
ATOM 669 N N . PRO A 1 94 ? 3.291 3.163 -7.862 1.00 59.44 94 PRO A N 1
ATOM 670 C CA . PRO A 1 94 ? 4.280 3.187 -6.808 1.00 59.44 94 PRO A CA 1
ATOM 671 C C . PRO A 1 94 ? 4.110 1.932 -5.959 1.00 59.44 94 PRO A C 1
ATOM 673 O O . PRO A 1 94 ? 3.007 1.485 -5.647 1.00 59.44 94 PRO A O 1
ATOM 676 N N . GLY A 1 95 ? 5.237 1.310 -5.646 1.00 56.47 95 GLY A N 1
ATOM 677 C CA . GLY A 1 95 ? 5.268 0.177 -4.740 1.00 56.47 95 GLY A CA 1
ATOM 678 C C . GLY A 1 95 ? 5.011 0.671 -3.328 1.00 56.47 95 GLY A C 1
ATOM 679 O O . GLY A 1 95 ? 5.386 1.787 -2.975 1.00 56.47 95 GLY A O 1
ATOM 680 N N . GLY A 1 96 ? 4.383 -0.168 -2.520 1.00 65.56 96 GLY A N 1
ATOM 681 C CA . GLY A 1 96 ? 4.162 0.131 -1.117 1.00 65.56 96 GLY A CA 1
ATOM 682 C C . GLY A 1 96 ? 2.813 -0.365 -0.644 1.00 65.56 96 GLY A C 1
ATOM 683 O O . GLY A 1 96 ? 1.851 -0.438 -1.410 1.00 65.56 96 GLY A O 1
ATOM 684 N N . LEU A 1 97 ? 2.767 -0.674 0.648 1.00 67.25 97 LEU A N 1
ATOM 685 C CA . LEU A 1 97 ? 1.592 -1.217 1.313 1.00 67.25 97 LEU A CA 1
ATOM 686 C C . LEU A 1 97 ? 0.363 -0.318 1.101 1.00 67.25 97 LEU A C 1
ATOM 688 O O . LEU A 1 97 ? -0.709 -0.822 0.811 1.00 67.25 97 LEU A O 1
ATOM 692 N N . PHE A 1 98 ? 0.539 1.007 1.082 1.00 71.56 98 PHE A N 1
ATOM 693 C CA . PHE A 1 98 ? -0.534 1.962 0.794 1.00 71.56 98 PHE A CA 1
ATOM 694 C C . PHE A 1 98 ? -1.306 1.685 -0.506 1.00 71.56 98 PHE A C 1
ATOM 696 O O . PHE A 1 98 ? -2.529 1.649 -0.477 1.00 71.56 98 PHE A O 1
ATOM 703 N N . TYR A 1 99 ? -0.616 1.468 -1.633 1.00 68.75 99 TYR A N 1
ATOM 704 C CA . TYR A 1 99 ? -1.265 1.303 -2.943 1.00 68.75 99 TYR A CA 1
ATOM 705 C C . TYR A 1 99 ? -1.982 -0.038 -3.081 1.00 68.75 99 TYR A C 1
ATOM 707 O O . TYR A 1 99 ? -2.975 -0.151 -3.798 1.00 68.75 99 TYR A O 1
ATOM 715 N N . GLN A 1 100 ? -1.480 -1.058 -2.386 1.00 72.75 100 GLN A N 1
ATOM 716 C CA . GLN A 1 100 ? -2.150 -2.349 -2.286 1.00 72.75 100 GLN A CA 1
ATOM 717 C C . GLN A 1 100 ? -3.408 -2.206 -1.427 1.00 72.75 100 GLN A C 1
ATOM 719 O O . GLN A 1 100 ? -4.499 -2.559 -1.860 1.00 72.75 100 GLN A O 1
ATOM 724 N N . VAL A 1 101 ? -3.273 -1.593 -0.254 1.00 79.31 101 VAL A N 1
ATOM 725 C CA . VAL A 1 101 ? -4.367 -1.393 0.697 1.00 79.31 101 VAL A CA 1
ATOM 726 C C . VAL A 1 101 ? -5.462 -0.480 0.143 1.00 79.31 101 VAL A C 1
ATOM 728 O O . VAL A 1 101 ? -6.642 -0.731 0.366 1.00 79.31 101 VAL A O 1
ATOM 731 N N . SER A 1 102 ? -5.105 0.538 -0.643 1.00 77.62 102 SER A N 1
ATOM 732 C CA . SER A 1 102 ? -6.076 1.415 -1.304 1.00 77.62 102 SER A CA 1
ATOM 733 C C . SER A 1 102 ? -6.895 0.728 -2.393 1.00 77.62 102 SER A C 1
ATOM 735 O O . SER A 1 102 ? -7.898 1.281 -2.829 1.00 77.62 102 SER A O 1
ATOM 737 N N . ALA A 1 103 ? -6.459 -0.443 -2.862 1.00 78.88 103 ALA A N 1
ATOM 738 C CA . ALA A 1 103 ? -7.177 -1.225 -3.860 1.00 78.88 103 ALA A CA 1
ATOM 739 C C . ALA A 1 103 ? -8.187 -2.207 -3.236 1.00 78.88 103 ALA A C 1
ATOM 741 O O . ALA A 1 103 ? -8.849 -2.935 -3.972 1.00 78.88 103 ALA A O 1
ATOM 742 N N . ILE A 1 104 ? -8.292 -2.250 -1.903 1.00 82.69 104 ILE A N 1
ATOM 743 C CA . ILE A 1 104 ? -9.299 -3.041 -1.193 1.00 82.69 104 ILE A CA 1
ATOM 744 C C . ILE A 1 104 ? -10.622 -2.269 -1.224 1.00 82.69 104 ILE A C 1
ATOM 746 O O . ILE A 1 104 ? -10.739 -1.196 -0.634 1.00 82.69 104 ILE A O 1
ATOM 750 N N . GLU A 1 105 ? -11.617 -2.819 -1.919 1.00 79.25 105 GLU A N 1
ATOM 751 C CA . GLU A 1 105 ? -12.934 -2.186 -2.098 1.00 79.25 105 GLU A CA 1
ATOM 752 C C . GLU A 1 105 ? -13.905 -2.473 -0.941 1.00 79.25 105 GLU A C 1
ATOM 754 O O . GLU A 1 105 ? -14.877 -1.742 -0.733 1.00 79.25 105 GLU A O 1
ATOM 759 N N . THR A 1 106 ? -13.648 -3.531 -0.170 1.00 84.56 106 THR A N 1
ATOM 760 C CA . THR A 1 106 ? -14.459 -3.897 0.993 1.00 84.56 106 THR A CA 1
ATOM 761 C C . THR A 1 106 ? -14.303 -2.852 2.103 1.00 84.56 106 THR A C 1
ATOM 763 O O . THR A 1 106 ? -13.174 -2.464 2.415 1.00 84.56 106 THR A O 1
ATOM 766 N N . PRO A 1 107 ? -15.402 -2.384 2.722 1.00 88.19 107 PRO A N 1
ATOM 767 C CA . PRO A 1 107 ? -15.316 -1.442 3.829 1.00 88.19 107 PRO A CA 1
ATOM 768 C C . PRO A 1 107 ? -14.717 -2.117 5.067 1.00 88.19 107 PRO A C 1
ATOM 770 O O . PRO A 1 107 ? -14.959 -3.293 5.334 1.00 88.19 107 PRO A O 1
ATOM 773 N N . PHE A 1 108 ? -13.961 -1.350 5.840 1.00 91.31 108 PHE A N 1
ATOM 774 C CA . PHE A 1 108 ? -13.505 -1.728 7.167 1.00 91.31 108 PHE A CA 1
ATOM 775 C C . PHE A 1 108 ? -14.648 -1.520 8.168 1.00 91.31 108 PHE A C 1
ATOM 777 O O . PHE A 1 108 ? -15.249 -0.446 8.203 1.00 91.31 108 PHE A O 1
ATOM 784 N N . THR A 1 109 ? -14.962 -2.546 8.959 1.00 92.44 109 THR A N 1
ATOM 785 C CA . THR A 1 109 ? -16.104 -2.576 9.891 1.00 92.44 109 THR A CA 1
ATOM 786 C C . THR A 1 109 ? -15.649 -2.735 11.343 1.00 92.44 109 THR A C 1
ATOM 788 O O . THR A 1 109 ? -14.487 -3.050 11.606 1.00 92.44 109 THR A O 1
ATOM 791 N N . HIS A 1 110 ? -16.566 -2.578 12.305 1.00 91.94 110 HIS A N 1
ATOM 792 C CA . HIS A 1 110 ? -16.288 -2.878 13.718 1.00 91.94 110 HIS A CA 1
ATOM 793 C C . HIS A 1 110 ? -15.843 -4.332 13.938 1.00 91.94 110 HIS A C 1
ATOM 795 O O . HIS A 1 110 ? -14.948 -4.569 14.742 1.00 91.94 110 HIS A O 1
ATOM 801 N N . ASP A 1 111 ? -16.369 -5.294 13.177 1.00 92.81 111 ASP A N 1
ATOM 802 C CA . ASP A 1 111 ? -15.912 -6.690 13.255 1.00 92.81 111 ASP A CA 1
ATOM 803 C C . ASP A 1 111 ? -14.466 -6.849 12.766 1.00 92.81 111 ASP A C 1
ATOM 805 O O . ASP A 1 111 ? -13.678 -7.589 13.356 1.00 92.81 111 ASP A O 1
ATOM 809 N N . ALA A 1 112 ? -14.096 -6.139 11.694 1.00 92.50 112 ALA A N 1
ATOM 810 C CA . ALA A 1 112 ? -12.719 -6.108 11.207 1.00 92.50 112 ALA A CA 1
ATOM 811 C C . ALA A 1 112 ? -11.781 -5.440 12.224 1.00 92.50 112 ALA A C 1
ATOM 813 O O . ALA A 1 112 ? -10.648 -5.886 12.394 1.00 92.50 112 ALA A O 1
ATOM 814 N N . LEU A 1 113 ? -12.259 -4.422 12.948 1.00 94.06 113 LEU A N 1
ATOM 815 C CA . LEU A 1 113 ? -11.519 -3.795 14.041 1.00 94.06 113 LEU A CA 1
ATOM 816 C C . LEU A 1 113 ? -11.256 -4.765 15.197 1.00 94.06 113 LEU A C 1
ATOM 818 O O . LEU A 1 113 ? -10.136 -4.788 15.700 1.00 94.06 113 LEU A O 1
ATOM 822 N N . LEU A 1 114 ? -12.243 -5.571 15.599 1.00 93.56 114 LEU A N 1
ATOM 823 C CA . LEU A 1 114 ? -12.053 -6.584 16.643 1.00 93.56 114 LEU A CA 1
ATOM 824 C C . LEU A 1 114 ? -10.970 -7.590 16.237 1.00 93.56 114 LEU A C 1
ATOM 826 O O . LEU A 1 114 ? -10.021 -7.807 16.985 1.00 93.56 114 LEU A O 1
ATOM 830 N N . ARG A 1 115 ? -11.030 -8.103 15.002 1.00 93.88 115 ARG A N 1
ATOM 831 C CA . ARG A 1 115 ? -9.985 -8.995 14.474 1.00 93.88 115 ARG A CA 1
ATOM 832 C C . ARG A 1 115 ? -8.624 -8.310 14.375 1.00 93.88 115 ARG A C 1
ATOM 834 O O . ARG A 1 115 ? -7.598 -8.942 14.615 1.00 93.88 115 ARG A O 1
ATOM 841 N N . PHE A 1 116 ? -8.591 -7.022 14.037 1.00 93.31 116 PHE A N 1
ATOM 842 C CA . PHE A 1 116 ? -7.341 -6.270 13.988 1.00 93.31 116 PHE A CA 1
ATOM 843 C C . PHE A 1 116 ? -6.735 -6.085 15.387 1.00 93.31 116 PHE A C 1
ATOM 845 O O . PHE A 1 116 ? -5.523 -6.232 15.553 1.00 93.31 116 PHE A O 1
ATOM 852 N N . ALA A 1 117 ? -7.566 -5.843 16.403 1.00 91.31 117 ALA A N 1
ATOM 853 C CA . ALA A 1 117 ? -7.141 -5.818 17.799 1.00 91.31 117 ALA A CA 1
ATOM 854 C C . ALA A 1 117 ? -6.586 -7.183 18.243 1.00 91.31 117 ALA A C 1
ATOM 856 O O . ALA A 1 117 ? -5.491 -7.236 18.805 1.00 91.31 117 ALA A O 1
ATOM 857 N N . ASP A 1 118 ? -7.257 -8.283 17.887 1.00 89.88 118 ASP A N 1
ATOM 858 C CA . ASP A 1 118 ? -6.785 -9.652 18.152 1.00 89.88 118 ASP A CA 1
ATOM 859 C C . ASP A 1 118 ? -5.449 -9.964 17.445 1.00 89.88 118 ASP A C 1
ATOM 861 O O . ASP A 1 118 ? -4.631 -10.739 17.945 1.00 89.88 118 ASP A O 1
ATOM 865 N N . CYS A 1 119 ? -5.175 -9.310 16.310 1.00 85.69 119 CYS A N 1
ATOM 866 C CA . CYS A 1 119 ? -3.891 -9.382 15.602 1.00 85.69 119 CYS A CA 1
ATOM 867 C C . CYS A 1 119 ? -2.754 -8.589 16.274 1.00 85.69 119 CYS A C 1
ATOM 869 O O . CYS A 1 119 ? -1.627 -8.583 15.763 1.00 85.69 119 CYS A O 1
ATOM 871 N N . GLY A 1 120 ? -3.021 -7.924 17.401 1.00 86.44 120 GLY A N 1
ATOM 872 C CA . GLY A 1 120 ? -2.050 -7.111 18.126 1.00 86.44 120 GLY A CA 1
ATOM 873 C C . GLY A 1 120 ? -1.863 -5.717 17.528 1.00 86.44 120 GLY A C 1
ATOM 874 O O . GLY A 1 120 ? -0.734 -5.223 17.482 1.00 86.44 120 GLY A O 1
ATOM 875 N N . ALA A 1 121 ? -2.938 -5.097 17.033 1.00 89.12 121 ALA A N 1
ATOM 876 C CA . ALA A 1 121 ? -2.907 -3.690 16.649 1.00 89.12 121 ALA A CA 1
ATOM 877 C C . ALA A 1 121 ? -2.544 -2.794 17.856 1.00 89.12 121 ALA A C 1
ATOM 879 O O . ALA A 1 121 ? -3.036 -3.032 18.961 1.00 89.12 121 ALA A O 1
ATOM 880 N N . PRO A 1 122 ? -1.718 -1.750 17.664 1.00 90.50 122 PRO A N 1
ATOM 881 C CA . PRO A 1 122 ? -1.426 -0.772 18.712 1.00 90.50 122 PRO A CA 1
ATOM 882 C C . PRO A 1 122 ? -2.690 -0.074 19.253 1.00 90.50 122 PRO A C 1
ATOM 884 O O . PRO A 1 122 ? -3.617 0.229 18.498 1.00 90.50 122 PRO A O 1
ATOM 887 N N . GLU A 1 123 ? -2.740 0.199 20.562 1.00 89.56 123 GLU A N 1
ATOM 888 C CA . GLU A 1 123 ? -3.932 0.762 21.228 1.00 89.56 123 GLU A CA 1
ATOM 889 C C . GLU A 1 123 ? -4.329 2.155 20.715 1.00 89.56 123 GLU A C 1
ATOM 891 O O . GLU A 1 123 ? -5.513 2.491 20.651 1.00 89.56 123 GLU A O 1
ATOM 896 N N . ASP A 1 124 ? -3.347 2.977 20.354 1.00 89.19 124 ASP A N 1
ATOM 897 C CA . ASP A 1 124 ? -3.545 4.291 19.744 1.00 89.19 124 ASP A CA 1
ATOM 898 C C . ASP A 1 124 ? -4.214 4.178 18.365 1.00 89.19 124 ASP A C 1
ATOM 900 O O . ASP A 1 124 ? -5.166 4.907 18.087 1.00 89.19 124 ASP A O 1
ATOM 904 N N . VAL A 1 125 ? -3.806 3.202 17.548 1.00 91.06 125 VAL A N 1
ATOM 905 C CA . VAL A 1 125 ? -4.463 2.884 16.269 1.00 91.06 125 VAL A CA 1
ATOM 906 C C . VAL A 1 125 ? -5.896 2.426 16.499 1.00 91.06 125 VAL A C 1
ATOM 908 O O . VAL A 1 125 ? -6.807 2.947 15.859 1.00 91.06 125 VAL A O 1
ATOM 911 N N . ILE A 1 126 ? -6.119 1.484 17.423 1.00 93.00 126 ILE A N 1
ATOM 912 C CA . ILE A 1 126 ? -7.464 0.979 17.739 1.00 93.00 126 ILE A CA 1
ATOM 913 C C . ILE A 1 126 ? -8.376 2.139 18.148 1.00 93.00 126 ILE A C 1
ATOM 915 O O . ILE A 1 126 ? -9.480 2.276 17.622 1.00 93.00 126 ILE A O 1
ATOM 919 N N . ARG A 1 127 ? -7.903 3.015 19.041 1.00 92.69 127 ARG A N 1
ATOM 920 C CA . ARG A 1 127 ? -8.659 4.177 19.518 1.00 92.69 127 ARG A CA 1
ATOM 921 C C . ARG A 1 127 ? -9.074 5.105 18.379 1.00 92.69 127 ARG A C 1
ATOM 923 O O . ARG A 1 127 ? -10.239 5.494 18.308 1.00 92.69 127 ARG A O 1
ATOM 930 N N . GLU A 1 128 ? -8.147 5.460 17.495 1.00 90.75 128 GLU A N 1
ATOM 931 C CA . GLU A 1 128 ? -8.439 6.349 16.366 1.00 90.75 128 GLU A CA 1
ATOM 932 C C . GLU A 1 128 ? -9.388 5.692 15.350 1.00 90.75 128 GLU A C 1
ATOM 934 O O . GLU A 1 128 ? -10.280 6.357 14.822 1.00 90.75 128 GLU A O 1
ATOM 939 N N . LEU A 1 129 ? -9.283 4.377 15.138 1.00 92.44 129 LEU A N 1
ATOM 940 C CA . LEU A 1 129 ? -10.212 3.639 14.280 1.00 92.44 129 LEU A CA 1
ATOM 941 C C . LEU A 1 129 ? -11.626 3.554 14.863 1.00 92.44 129 LEU A C 1
ATOM 943 O O . LEU A 1 129 ? -12.581 3.676 14.101 1.00 92.44 129 LEU A O 1
ATOM 947 N N . ILE A 1 130 ? -11.784 3.414 16.186 1.00 92.88 130 ILE A N 1
ATOM 948 C CA . ILE A 1 130 ? -13.102 3.490 16.846 1.00 9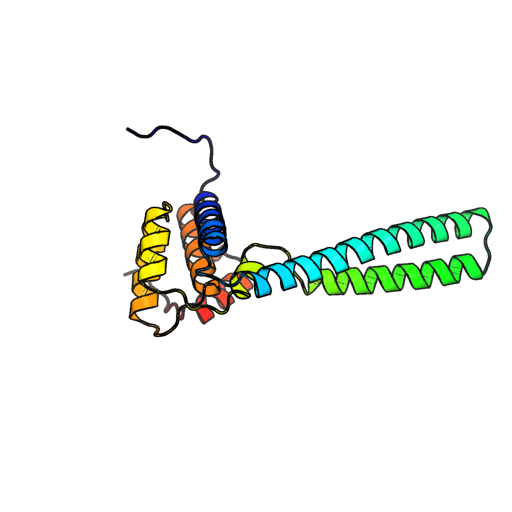2.88 130 ILE A CA 1
ATOM 949 C C . ILE A 1 130 ? -13.746 4.851 16.572 1.00 92.88 130 ILE A C 1
ATOM 951 O O . ILE A 1 130 ? -14.915 4.924 16.196 1.00 92.88 130 ILE A O 1
ATOM 955 N N . ILE A 1 131 ? -12.986 5.938 16.742 1.00 90.94 131 ILE A N 1
ATOM 956 C CA . ILE A 1 131 ? -13.480 7.298 16.493 1.00 90.94 131 ILE A CA 1
ATOM 957 C C . ILE A 1 131 ? -13.904 7.451 15.030 1.00 90.94 131 ILE A C 1
ATOM 959 O O . ILE A 1 131 ? -14.961 8.021 14.758 1.00 90.94 131 ILE A O 1
ATOM 963 N N . LEU A 1 132 ? -13.094 6.945 14.098 1.00 90.44 132 LEU A N 1
ATOM 964 C CA . LEU A 1 132 ? -13.361 7.043 12.668 1.00 90.44 132 LEU A CA 1
ATOM 965 C C . LEU A 1 132 ? -14.609 6.241 12.262 1.00 90.44 132 LEU A C 1
ATOM 967 O O . LEU A 1 132 ? -15.487 6.788 11.599 1.00 90.44 132 LEU A O 1
ATOM 971 N N . LEU A 1 133 ? -14.727 4.994 12.724 1.00 91.75 133 LEU A N 1
ATOM 972 C CA . LEU A 1 133 ? -15.880 4.120 12.474 1.00 91.75 133 LEU A CA 1
ATOM 973 C C . LEU A 1 133 ? -17.183 4.665 13.067 1.00 91.75 133 LEU A C 1
ATOM 975 O O . LEU A 1 133 ? -18.246 4.482 12.488 1.00 91.75 133 LEU A O 1
ATOM 979 N N . ASN A 1 134 ? -17.120 5.358 14.204 1.00 90.12 134 ASN A N 1
ATOM 980 C CA . ASN A 1 134 ? -18.303 5.977 14.809 1.00 90.12 134 ASN A CA 1
ATOM 981 C C . ASN A 1 134 ? -18.731 7.274 14.103 1.00 90.12 134 ASN A C 1
ATOM 983 O O . ASN A 1 134 ? -19.821 7.781 14.361 1.00 90.12 134 ASN A O 1
ATOM 987 N N . ARG A 1 135 ? -17.865 7.849 13.262 1.00 88.56 135 ARG A N 1
ATOM 988 C CA . ARG A 1 135 ? -18.132 9.090 12.522 1.00 88.56 135 ARG A CA 1
ATOM 989 C C . ARG A 1 135 ? -18.525 8.859 11.071 1.00 88.56 135 ARG A C 1
ATOM 991 O O . ARG A 1 135 ? -19.171 9.727 10.494 1.00 88.56 135 ARG A O 1
ATOM 998 N N . GLN A 1 136 ? -18.090 7.754 10.479 1.00 85.62 136 GLN A N 1
ATOM 999 C CA . GLN A 1 136 ? -18.244 7.482 9.056 1.00 85.62 136 GLN A CA 1
ATOM 1000 C C . GLN A 1 136 ? -18.930 6.135 8.848 1.00 85.62 136 GLN A C 1
ATOM 1002 O O . GLN A 1 136 ? -18.455 5.118 9.342 1.00 85.62 136 GLN A O 1
ATOM 1007 N N . ASP A 1 137 ? -19.981 6.117 8.026 1.00 77.25 137 ASP A N 1
ATOM 1008 C CA . ASP A 1 137 ? -20.690 4.881 7.656 1.00 77.25 137 ASP A CA 1
ATOM 1009 C C . ASP A 1 137 ? -19.802 3.894 6.882 1.00 77.25 137 ASP A C 1
ATOM 1011 O O . ASP A 1 137 ? -20.064 2.691 6.857 1.00 77.25 137 ASP A O 1
ATOM 1015 N N . ARG A 1 138 ? -18.756 4.389 6.204 1.00 84.81 138 ARG A N 1
ATOM 1016 C CA . ARG A 1 138 ? -17.823 3.567 5.425 1.00 84.81 138 ARG A CA 1
ATOM 1017 C C . ARG A 1 138 ? -16.394 4.040 5.632 1.00 84.81 138 ARG A C 1
ATOM 1019 O O . ARG A 1 138 ? -15.989 5.057 5.078 1.00 84.81 138 ARG A O 1
ATOM 1026 N N . VAL A 1 139 ? -15.623 3.249 6.370 1.00 89.88 139 VAL A N 1
ATOM 1027 C CA . VAL A 1 139 ? -14.177 3.429 6.502 1.00 89.88 139 VAL A CA 1
ATOM 1028 C C . VAL A 1 139 ? -13.475 2.553 5.472 1.00 89.88 139 VAL A C 1
ATOM 1030 O O . VAL A 1 139 ? -13.769 1.369 5.336 1.00 89.88 139 VAL A O 1
ATOM 1033 N N . SER A 1 140 ? -12.550 3.128 4.714 1.00 90.44 140 SER A N 1
ATOM 1034 C CA . SER A 1 140 ? -11.726 2.395 3.749 1.00 90.44 140 SER A CA 1
ATOM 1035 C C . SER A 1 140 ? -10.449 1.870 4.401 1.00 90.44 140 SER A C 1
ATOM 1037 O O . SER A 1 140 ? -9.876 2.503 5.289 1.00 90.44 140 SER A O 1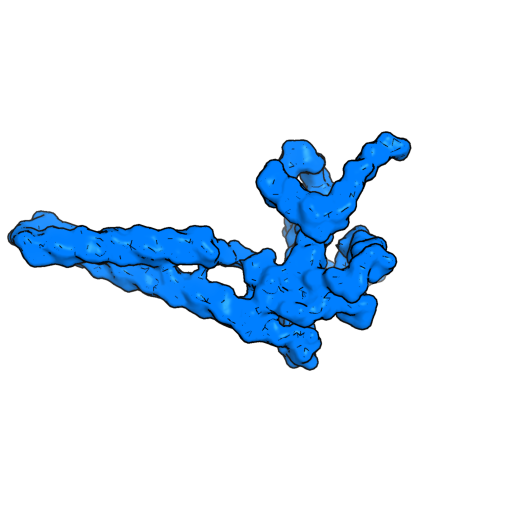
ATOM 1039 N N . TYR A 1 141 ? -9.918 0.759 3.895 1.00 89.62 141 TYR A N 1
ATOM 1040 C CA . TYR A 1 141 ? -8.618 0.254 4.340 1.00 89.62 141 TYR A CA 1
ATOM 1041 C C . TYR A 1 141 ? -7.473 1.253 4.069 1.00 89.62 141 TYR A C 1
ATOM 1043 O O . TYR A 1 141 ? -6.484 1.278 4.802 1.00 89.62 141 TYR A O 1
ATOM 1051 N N . ALA A 1 142 ? -7.616 2.143 3.078 1.00 87.56 142 ALA A N 1
ATOM 1052 C CA . ALA A 1 142 ? -6.676 3.244 2.861 1.00 87.56 142 ALA A CA 1
ATOM 1053 C C . ALA A 1 142 ? -6.596 4.181 4.078 1.00 87.56 142 ALA A C 1
ATOM 1055 O O . ALA A 1 142 ? -5.498 4.570 4.472 1.00 87.56 142 ALA A O 1
ATOM 1056 N N . GLN A 1 143 ? -7.742 4.505 4.686 1.00 90.19 143 GLN A N 1
ATOM 1057 C CA . GLN A 1 143 ? -7.799 5.295 5.917 1.00 90.19 143 GLN A CA 1
ATOM 1058 C C . GLN A 1 143 ? -7.243 4.511 7.109 1.00 90.19 143 GLN A C 1
ATOM 1060 O O . GLN A 1 143 ? -6.537 5.091 7.927 1.00 90.19 143 GLN A O 1
ATOM 1065 N N . VAL A 1 144 ? -7.472 3.192 7.177 1.00 91.44 144 VAL A N 1
ATOM 1066 C CA . VAL A 1 144 ? -6.864 2.334 8.212 1.00 91.44 144 VAL A CA 1
ATOM 1067 C C . VAL A 1 144 ? -5.341 2.420 8.161 1.00 91.44 144 VAL A C 1
ATOM 1069 O O . VAL A 1 144 ? -4.695 2.680 9.174 1.00 91.44 144 VAL A O 1
ATOM 1072 N N . HIS A 1 145 ? -4.763 2.297 6.965 1.00 90.81 145 HIS A N 1
ATOM 1073 C CA . HIS A 1 145 ? -3.330 2.485 6.771 1.00 90.81 145 HIS A CA 1
ATOM 1074 C C . HIS A 1 145 ? -2.854 3.882 7.180 1.00 90.81 145 HIS A C 1
ATOM 1076 O O . HIS A 1 145 ? -1.773 4.012 7.753 1.00 90.81 145 HIS A O 1
ATOM 1082 N N . ASP A 1 146 ? -3.616 4.932 6.875 1.00 89.38 146 ASP A N 1
ATOM 1083 C CA . ASP A 1 146 ? -3.229 6.295 7.233 1.00 89.38 146 ASP A CA 1
ATOM 1084 C C . ASP A 1 146 ? -3.192 6.512 8.740 1.00 89.38 146 ASP A C 1
ATOM 1086 O O . ASP A 1 146 ? -2.252 7.137 9.227 1.00 89.38 146 ASP A O 1
ATOM 1090 N N . VAL A 1 147 ? -4.169 5.962 9.465 1.00 90.88 147 VAL A N 1
ATOM 1091 C CA . VAL A 1 147 ? -4.188 5.970 10.931 1.00 90.88 147 VAL A CA 1
ATOM 1092 C C . VAL A 1 147 ? -2.968 5.224 11.465 1.00 90.88 147 VAL A C 1
ATOM 1094 O O . VAL A 1 147 ? -2.198 5.798 12.232 1.00 90.88 147 VAL A O 1
ATOM 1097 N N . SER A 1 148 ? -2.711 3.995 10.999 1.00 90.50 148 SER A N 1
ATOM 1098 C CA . SER A 1 148 ? -1.529 3.228 11.417 1.00 90.50 148 SER A CA 1
ATOM 1099 C C . SER A 1 148 ? -0.219 3.966 11.128 1.00 90.50 148 SER A C 1
ATOM 1101 O O . SER A 1 148 ? 0.689 3.976 11.957 1.00 90.50 148 SER A O 1
ATOM 1103 N N . TRP A 1 149 ? -0.114 4.618 9.968 1.00 87.94 149 TRP A N 1
ATOM 1104 C CA . TRP A 1 149 ? 1.064 5.399 9.601 1.00 87.94 149 TRP A CA 1
ATOM 1105 C C . TRP A 1 149 ? 1.233 6.637 10.484 1.00 87.94 149 TRP A C 1
ATOM 1107 O O . TRP A 1 149 ? 2.348 6.936 10.907 1.00 87.94 149 TRP A O 1
ATOM 1117 N N . PHE A 1 150 ? 0.145 7.360 10.750 1.00 86.88 150 PHE A N 1
ATOM 1118 C CA . PHE A 1 150 ? 0.162 8.576 11.553 1.00 86.88 150 PHE A CA 1
ATOM 1119 C C . PHE A 1 150 ? 0.551 8.278 13.003 1.00 86.88 150 PHE A C 1
ATOM 1121 O O . PHE A 1 150 ? 1.509 8.868 13.506 1.00 86.88 150 PHE A O 1
ATOM 1128 N N . CYS A 1 151 ? -0.110 7.301 13.628 1.00 87.19 151 CYS A N 1
ATOM 1129 C CA . CYS A 1 151 ? 0.206 6.844 14.979 1.00 87.19 151 CYS A CA 1
ATOM 1130 C C . CYS A 1 151 ? 1.664 6.371 15.085 1.00 87.19 151 CYS A C 1
ATOM 1132 O O . CYS A 1 151 ? 2.399 6.832 15.956 1.00 87.19 151 CYS A O 1
ATOM 1134 N N . GLY A 1 152 ? 2.145 5.573 14.123 1.00 86.38 152 GLY A N 1
ATOM 1135 C CA . GLY A 1 152 ? 3.535 5.111 14.121 1.00 86.38 152 GLY A CA 1
ATOM 1136 C C . GLY A 1 152 ? 4.566 6.239 14.031 1.00 86.38 152 GLY A C 1
ATOM 1137 O O . GLY A 1 152 ? 5.636 6.157 14.637 1.00 86.38 152 GLY A O 1
ATOM 1138 N N . ARG A 1 153 ? 4.256 7.332 13.321 1.00 85.31 153 ARG A N 1
ATOM 1139 C CA . ARG A 1 153 ? 5.130 8.514 13.253 1.00 85.31 153 ARG A CA 1
ATOM 1140 C C . ARG A 1 153 ? 5.130 9.318 14.546 1.00 85.31 153 ARG A C 1
ATOM 1142 O O . ARG A 1 153 ? 6.207 9.723 14.982 1.00 85.31 153 ARG A O 1
ATOM 1149 N N . GLN A 1 154 ? 3.964 9.505 15.159 1.00 83.50 154 GLN A N 1
ATOM 1150 C CA . GLN A 1 154 ? 3.860 10.174 16.455 1.00 83.50 154 GLN A CA 1
ATOM 1151 C C . GLN A 1 154 ? 4.591 9.389 17.550 1.00 83.50 154 GLN A C 1
ATOM 1153 O O . GLN A 1 154 ? 5.380 9.975 18.288 1.00 83.50 154 GLN A O 1
ATOM 1158 N N . ALA A 1 155 ? 4.421 8.064 17.596 1.00 83.44 155 ALA A N 1
ATOM 1159 C CA . ALA A 1 155 ? 5.136 7.185 18.522 1.00 83.44 155 ALA A CA 1
ATOM 1160 C C . ALA A 1 155 ? 6.662 7.223 18.321 1.00 83.44 155 ALA A C 1
ATOM 1162 O O . ALA A 1 155 ? 7.426 7.116 19.276 1.00 83.44 155 ALA A O 1
ATOM 1163 N N . SER A 1 156 ? 7.114 7.458 17.086 1.00 81.31 156 SER A N 1
ATOM 1164 C CA . SER A 1 156 ? 8.533 7.658 16.757 1.00 81.31 156 SER A CA 1
ATOM 1165 C C . SER A 1 156 ? 9.059 9.063 17.099 1.00 81.31 156 SER A C 1
ATOM 1167 O O . SER A 1 156 ? 10.192 9.388 16.749 1.00 81.31 156 SER A O 1
ATOM 1169 N N . GLY A 1 157 ? 8.248 9.925 17.723 1.00 79.31 157 GLY A N 1
ATOM 1170 C CA . GLY A 1 157 ? 8.625 11.293 18.087 1.00 79.31 157 GLY A CA 1
ATOM 1171 C C . GLY A 1 157 ? 8.723 12.263 16.905 1.00 79.31 157 GLY A C 1
ATOM 1172 O O . GLY A 1 157 ? 9.303 13.339 17.040 1.00 79.31 157 GLY A O 1
ATOM 1173 N N . VAL A 1 158 ? 8.178 11.911 15.735 1.00 78.75 158 VAL A N 1
ATOM 1174 C CA . VAL A 1 158 ? 8.173 12.801 14.568 1.00 78.75 158 VAL A CA 1
ATOM 1175 C C . VAL A 1 158 ? 7.060 13.828 14.742 1.00 78.75 158 VAL A C 1
ATOM 1177 O O . VAL A 1 158 ? 5.879 13.476 14.728 1.00 78.75 158 VAL A O 1
ATOM 1180 N N . SER A 1 159 ? 7.427 15.103 14.893 1.00 74.38 159 SER A N 1
ATOM 1181 C CA . SER A 1 159 ? 6.442 16.184 14.982 1.00 74.38 159 SER A CA 1
ATOM 1182 C C . SER A 1 159 ? 5.665 16.332 13.673 1.00 74.38 159 SER A C 1
ATOM 1184 O O . SER A 1 159 ? 6.164 16.029 12.587 1.00 74.38 159 SER A O 1
ATOM 1186 N N . GLU A 1 160 ? 4.452 16.878 13.759 1.00 74.88 160 GLU A N 1
ATOM 1187 C CA . GLU A 1 160 ? 3.610 17.105 12.579 1.00 74.88 160 GLU A CA 1
ATOM 1188 C C . GLU A 1 160 ? 4.280 18.010 11.534 1.00 74.88 160 GLU A C 1
ATOM 1190 O O . GLU A 1 160 ? 4.128 17.783 10.336 1.00 74.88 160 GLU A O 1
ATOM 1195 N N . SER A 1 161 ? 5.088 18.982 11.973 1.00 72.81 161 SER A N 1
ATOM 1196 C CA . SER A 1 161 ? 5.868 19.861 11.093 1.00 72.81 161 SER A CA 1
ATOM 1197 C C . SER A 1 161 ? 6.970 19.136 10.313 1.00 72.81 161 SER A C 1
ATOM 1199 O O . SER A 1 161 ? 7.441 19.657 9.305 1.00 72.81 161 SER A O 1
ATOM 1201 N N . HIS A 1 162 ? 7.384 17.949 10.766 1.00 71.00 162 HIS A N 1
ATOM 1202 C CA . HIS A 1 162 ? 8.386 17.103 10.115 1.00 71.00 162 HIS A CA 1
ATOM 1203 C C . HIS A 1 162 ? 7.772 15.951 9.308 1.00 71.00 162 HIS A C 1
ATOM 1205 O O . HIS A 1 162 ? 8.501 15.159 8.705 1.00 71.00 162 HIS A O 1
ATOM 1211 N N . LEU A 1 163 ? 6.442 15.849 9.251 1.00 76.00 163 LEU A N 1
ATOM 1212 C CA . LEU A 1 163 ? 5.776 14.937 8.330 1.00 76.00 163 LEU A CA 1
ATOM 1213 C C . LEU A 1 163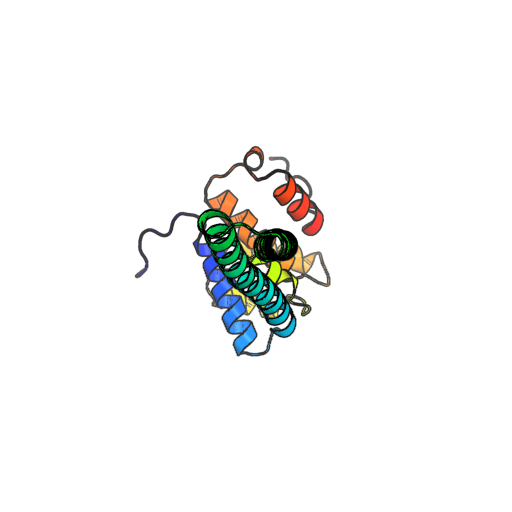 ? 5.848 15.506 6.910 1.00 76.00 163 LEU A C 1
ATOM 1215 O O . LEU A 1 163 ? 5.713 16.708 6.696 1.00 76.00 163 LEU A O 1
ATOM 1219 N N . PHE A 1 164 ? 6.045 14.633 5.920 1.00 77.56 164 PHE A N 1
ATOM 1220 C CA . PHE A 1 164 ? 6.037 15.026 4.510 1.00 77.56 164 PHE A CA 1
ATOM 1221 C C . PHE A 1 164 ? 4.748 15.791 4.187 1.00 77.56 164 PHE A C 1
ATOM 1223 O O . PHE A 1 164 ? 3.667 15.203 4.247 1.00 77.56 164 PHE A O 1
ATOM 1230 N N . HIS A 1 165 ? 4.877 17.079 3.851 1.00 75.25 165 HIS A N 1
ATOM 1231 C CA . HIS A 1 165 ? 3.758 18.021 3.751 1.00 75.25 165 HIS A CA 1
ATOM 1232 C C . HIS A 1 165 ? 2.614 17.502 2.868 1.00 75.25 165 HIS A C 1
ATOM 1234 O O . HIS A 1 165 ? 1.462 17.479 3.302 1.00 75.25 165 HIS A O 1
ATOM 1240 N N . ASP A 1 166 ? 2.933 16.990 1.678 1.00 72.81 166 ASP A N 1
ATOM 1241 C CA . ASP A 1 166 ? 1.936 16.471 0.734 1.00 72.81 166 ASP A CA 1
ATOM 1242 C C . ASP A 1 166 ? 1.209 15.236 1.278 1.00 72.81 166 ASP A C 1
ATOM 1244 O O . ASP A 1 166 ? -0.013 15.113 1.175 1.00 72.81 166 ASP A O 1
ATOM 1248 N N . ARG A 1 167 ? 1.948 14.324 1.922 1.00 78.56 167 ARG A N 1
ATOM 1249 C CA . ARG A 1 167 ? 1.376 13.103 2.503 1.00 78.56 167 ARG A CA 1
ATOM 1250 C C . ARG A 1 167 ? 0.523 13.416 3.725 1.00 78.56 167 ARG A C 1
ATOM 1252 O O . ARG A 1 167 ? -0.555 12.848 3.864 1.00 78.56 167 ARG A O 1
ATOM 1259 N N . TYR A 1 168 ? 0.989 14.312 4.589 1.00 79.00 168 TYR A N 1
ATOM 1260 C CA . TYR A 1 168 ? 0.235 14.758 5.755 1.00 79.00 168 TYR A CA 1
ATOM 1261 C C . TYR A 1 168 ? -1.058 15.460 5.335 1.00 79.00 168 TYR A C 1
ATOM 1263 O O . TYR A 1 168 ? -2.120 15.113 5.844 1.00 79.00 168 TYR A O 1
ATOM 1271 N N . THR A 1 169 ? -0.997 16.364 4.354 1.00 80.38 169 THR A N 1
ATOM 1272 C CA . THR A 1 169 ? -2.181 17.043 3.808 1.00 80.38 169 THR A CA 1
ATOM 1273 C C . THR A 1 169 ? -3.195 16.030 3.282 1.00 80.38 169 THR A C 1
ATOM 1275 O O . THR A 1 169 ? -4.359 16.063 3.667 1.00 80.38 169 THR A O 1
ATOM 1278 N N . LEU A 1 170 ? -2.745 15.059 2.487 1.00 80.25 170 LEU A N 1
ATOM 1279 C CA . LEU A 1 170 ? -3.606 14.026 1.915 1.00 80.25 170 LEU A CA 1
ATOM 1280 C C . LEU A 1 170 ? -4.202 13.072 2.970 1.00 80.25 170 LEU A C 1
ATOM 1282 O O . LEU A 1 170 ? -5.352 12.653 2.838 1.00 80.25 170 LEU A O 1
ATOM 1286 N N . ILE A 1 171 ? -3.455 12.725 4.022 1.00 83.25 171 ILE A N 1
ATOM 1287 C CA . ILE A 1 171 ? -3.976 11.957 5.167 1.00 83.25 171 ILE A CA 1
ATOM 1288 C C . ILE A 1 171 ? -5.029 12.774 5.916 1.00 83.25 171 ILE A C 1
ATOM 1290 O O . ILE A 1 171 ? -6.127 12.290 6.177 1.00 83.25 171 ILE A O 1
ATOM 1294 N N . ARG A 1 172 ? -4.721 14.037 6.212 1.00 81.25 172 ARG A N 1
ATOM 1295 C CA . ARG A 1 172 ? -5.603 14.939 6.947 1.00 81.25 172 ARG A CA 1
ATOM 1296 C C . ARG A 1 172 ? -6.924 15.165 6.219 1.00 81.25 172 ARG A C 1
ATOM 1298 O O . ARG A 1 172 ? -7.970 15.127 6.860 1.00 81.25 172 ARG A O 1
ATOM 1305 N N . THR A 1 173 ? -6.882 15.353 4.900 1.00 81.56 173 THR A N 1
ATOM 1306 C CA . THR A 1 173 ? -8.083 15.471 4.065 1.00 81.56 173 THR A CA 1
ATOM 1307 C C . THR A 1 173 ? -8.926 14.199 4.119 1.00 81.56 173 THR A C 1
ATOM 1309 O O . THR A 1 173 ? -10.135 14.292 4.292 1.00 81.56 173 THR A O 1
ATOM 1312 N N . ARG A 1 174 ? -8.313 13.010 4.022 1.00 80.06 174 ARG A N 1
ATOM 1313 C CA . ARG A 1 174 ? -9.046 11.729 4.012 1.00 80.06 174 ARG A CA 1
ATOM 1314 C C . ARG A 1 174 ? -9.603 11.312 5.370 1.00 80.06 174 ARG A C 1
ATOM 1316 O O . ARG A 1 174 ? -10.616 10.621 5.426 1.00 80.06 174 ARG A O 1
ATOM 1323 N N . LEU A 1 175 ? -8.941 11.701 6.452 1.00 80.94 175 LEU A N 1
ATOM 1324 C CA . LEU A 1 175 ? -9.396 11.428 7.814 1.00 80.94 175 LEU A CA 1
ATOM 1325 C C . LEU A 1 175 ? -10.279 12.552 8.381 1.00 80.94 175 LEU A C 1
ATOM 1327 O O . LEU A 1 175 ? -10.720 12.452 9.522 1.00 80.94 175 LEU A O 1
ATOM 1331 N N . GLU A 1 176 ? -10.499 13.631 7.619 1.00 73.94 176 GLU A N 1
ATOM 1332 C CA . GLU A 1 176 ? -11.199 14.846 8.065 1.00 73.94 176 GLU A CA 1
ATOM 1333 C C . GLU A 1 176 ? -10.693 15.365 9.425 1.00 73.94 176 GLU A C 1
ATOM 1335 O O . GLU A 1 176 ? -11.443 15.920 10.235 1.00 73.94 176 GLU A O 1
ATOM 1340 N N . LEU A 1 177 ? -9.398 15.173 9.705 1.00 61.62 177 LEU A N 1
ATOM 1341 C CA . LEU A 1 177 ? -8.810 15.529 10.991 1.00 61.62 177 LEU A CA 1
ATOM 1342 C C . LEU A 1 177 ? -8.850 17.055 11.146 1.00 61.62 177 LEU A C 1
ATOM 1344 O O . LEU A 1 177 ? -8.052 17.803 10.565 1.00 61.62 177 LEU A O 1
ATOM 1348 N N . LYS A 1 178 ? -9.803 17.535 11.953 1.00 54.28 178 LYS A N 1
ATOM 1349 C CA . LYS A 1 178 ? -9.782 18.900 12.481 1.00 54.28 178 LYS A CA 1
ATOM 1350 C C . LYS A 1 178 ? -8.524 19.044 13.330 1.00 54.28 178 LYS A C 1
ATOM 1352 O O . LYS A 1 178 ? -8.184 18.139 14.088 1.00 54.28 178 LYS A O 1
ATOM 1357 N N . THR A 1 179 ? -7.833 20.175 13.188 1.00 46.97 179 THR A N 1
ATOM 1358 C CA . THR A 1 179 ? -6.653 20.509 13.992 1.00 46.97 179 THR A CA 1
ATOM 1359 C C . THR A 1 179 ? -7.017 20.334 15.461 1.00 46.97 179 THR A C 1
ATOM 1361 O O . THR A 1 179 ? -7.809 21.119 15.982 1.00 46.97 179 THR A O 1
ATOM 1364 N N . ARG A 1 180 ? -6.465 19.315 16.127 1.00 52.19 180 ARG A N 1
ATOM 1365 C CA . ARG A 1 180 ? -6.445 19.291 17.586 1.00 52.19 180 ARG A CA 1
ATOM 1366 C C . ARG A 1 180 ? -5.418 20.341 17.987 1.00 52.19 180 ARG A C 1
ATOM 1368 O O . ARG A 1 180 ? -4.229 20.056 18.059 1.00 52.19 180 ARG A O 1
ATOM 1375 N N . ARG A 1 181 ? -5.858 21.598 18.124 1.00 36.53 181 ARG A N 1
ATOM 1376 C CA . ARG A 1 181 ? -5.077 22.561 18.902 1.00 36.53 181 ARG A CA 1
ATOM 1377 C C . ARG A 1 181 ? -4.940 21.948 20.288 1.00 36.53 181 ARG A C 1
ATOM 1379 O O . ARG A 1 181 ? -5.937 21.492 20.839 1.00 36.53 181 ARG A O 1
ATOM 1386 N N . ALA A 1 182 ? -3.702 21.883 20.761 1.00 35.62 182 ALA A N 1
ATOM 1387 C CA . ALA A 1 182 ? -3.399 21.617 22.151 1.00 35.62 182 ALA A CA 1
ATOM 1388 C C . ALA A 1 182 ? -4.235 22.579 23.006 1.00 35.62 182 ALA A C 1
ATOM 1390 O O . ALA A 1 182 ? -4.073 23.796 22.888 1.00 35.62 182 ALA A O 1
ATOM 1391 N N . GLU A 1 183 ? -5.170 22.018 23.762 1.00 33.25 183 GLU A N 1
ATOM 1392 C CA . GLU A 1 183 ? -5.701 22.630 24.978 1.00 33.25 183 GLU A CA 1
ATOM 1393 C C . GLU A 1 183 ? -4.925 22.050 26.158 1.00 33.25 183 GLU A C 1
ATOM 1395 O O . GLU A 1 183 ? -4.658 20.823 26.129 1.00 33.25 183 GLU A O 1
#

Foldseek 3Di:
DDDDDDDDQQLVVLVVLLVVLVVVCCVVVVWPQPLLVVLVVQLVVLVVQLVVLVVQLVVLVVCCVPPNDDVSVVSNVVSVVSNVVSVVSNVVSDDDPLSSQQSTPRFQAPVSLVSSVVSVNDPQLSVLVVVQRVVDVGHGSSLSSLSSNVVSCVSSVNDPVNPDPVSSVVNCVNSVDDDPDDD

Secondary structure (DSSP, 8-state):
-------PPTTHHHHHHHHHHHHHHHHHTSS--HHHHHHHHHHHHHHHHHHHHHHHHHHHHHHHHHH--HHHHHHHHHHHHHHHHHHHHHHHS--SHHHHHTT--SPB-HHHHHHHHHTT--HHHHHHHHHHHHH-S-B-HHHHHHHHHHHHHHHTT--GGGS-HHHHHHHHHHTT-------

Radius of gyration: 22.2 Å; chains: 1; bounding box: 53×38×69 Å

Sequence (183 aa):
MSKFRGNITPGTEYS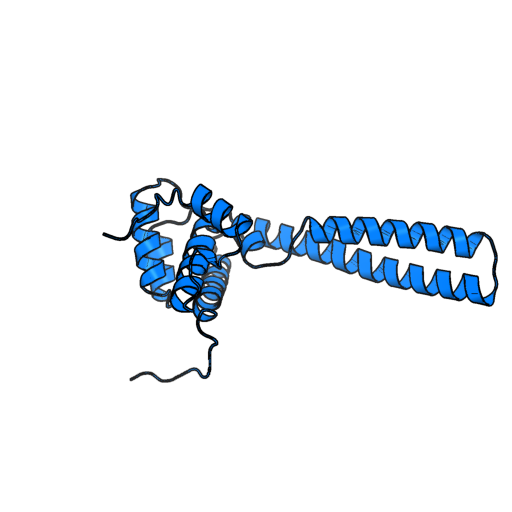ESLSRFLDQEAKSGHISPEGMHRVTMKRNLAGTAALITGMVMVSAGASFMTAGGTMPLLTLIGAASAVMVSLSALARCPGGLFYQVSAIETPFTHDALLRFADCGAPEDVIRELIILLNRQDRVSYAQVHDVSWFCGRQASGVSESHLFHDRYTLIRTRLELKTRRAE

pLDDT: mean 80.17, std 14.39, range [26.44, 94.06]

Organism: Providencia rettgeri (NCBI:txid587)